Protein AF-A0A6V8KLE4-F1 (afdb_monomer_lite)

Structure (mmCIF, N/CA/C/O backbone):
data_AF-A0A6V8KLE4-F1
#
_entry.id   AF-A0A6V8KLE4-F1
#
loop_
_atom_site.group_PDB
_atom_site.id
_atom_site.type_symbol
_atom_site.label_atom_id
_atom_site.label_alt_id
_atom_site.label_comp_id
_atom_site.label_asym_id
_atom_site.label_entity_id
_atom_site.label_seq_id
_atom_site.pdbx_PDB_ins_code
_atom_site.Cartn_x
_atom_site.Cartn_y
_atom_site.Cartn_z
_atom_site.occupancy
_atom_site.B_iso_or_equiv
_atom_site.auth_seq_id
_atom_site.auth_comp_id
_atom_site.auth_asym_id
_atom_site.auth_atom_id
_atom_site.pdbx_PDB_model_num
ATOM 1 N N . MET A 1 1 ? -24.258 -23.863 0.898 1.00 36.88 1 MET A N 1
ATOM 2 C CA . MET A 1 1 ? -23.552 -23.511 2.147 1.00 36.88 1 MET A CA 1
ATOM 3 C C . MET A 1 1 ? -22.173 -23.004 1.754 1.00 36.88 1 MET A C 1
ATOM 5 O O . MET A 1 1 ? -21.279 -23.810 1.553 1.00 36.88 1 MET A O 1
ATOM 9 N N . GLY A 1 2 ? -22.042 -21.704 1.486 1.00 38.09 2 GLY A N 1
ATOM 10 C CA . GLY A 1 2 ? -20.759 -21.081 1.156 1.00 38.09 2 GLY A CA 1
ATOM 11 C C . GLY A 1 2 ? -20.273 -20.343 2.389 1.00 38.09 2 GLY A C 1
ATOM 12 O O . GLY A 1 2 ? -20.894 -19.362 2.784 1.00 38.09 2 GLY A O 1
ATOM 13 N N . LEU A 1 3 ? -19.233 -20.860 3.035 1.00 36.72 3 LEU A N 1
ATOM 14 C CA . LEU A 1 3 ? -18.546 -20.146 4.102 1.00 36.72 3 LEU A CA 1
ATOM 15 C C . LEU A 1 3 ? -17.850 -18.951 3.445 1.00 36.72 3 LEU A C 1
ATOM 17 O O . LEU A 1 3 ? -16.836 -19.121 2.773 1.00 36.72 3 LEU A O 1
ATOM 21 N N . ALA A 1 4 ? -18.421 -17.754 3.593 1.00 43.28 4 ALA A N 1
ATOM 22 C CA . ALA A 1 4 ? -17.628 -16.542 3.462 1.00 43.28 4 ALA A CA 1
ATOM 23 C C . ALA A 1 4 ? -16.475 -16.664 4.474 1.00 43.28 4 ALA A C 1
ATOM 25 O O . ALA A 1 4 ? -16.738 -17.058 5.618 1.00 43.28 4 ALA A O 1
ATOM 26 N N . PRO A 1 5 ? -15.214 -16.405 4.088 1.00 44.28 5 PRO A N 1
ATOM 27 C CA . PRO A 1 5 ? -14.144 -16.362 5.066 1.00 44.28 5 PRO A CA 1
ATOM 28 C C . PRO A 1 5 ? -14.533 -15.316 6.108 1.00 44.28 5 PRO A C 1
ATOM 30 O O . PRO A 1 5 ? -14.935 -14.204 5.761 1.00 44.28 5 PRO A O 1
ATOM 33 N N . ALA A 1 6 ? -14.491 -15.708 7.379 1.00 41.03 6 ALA A N 1
ATOM 34 C CA . ALA A 1 6 ? -14.649 -14.789 8.486 1.00 41.03 6 ALA A CA 1
ATOM 35 C C . ALA A 1 6 ? -13.535 -13.745 8.360 1.00 41.03 6 ALA A C 1
ATOM 37 O O . ALA A 1 6 ? -12.392 -14.009 8.723 1.00 41.03 6 ALA A O 1
ATOM 38 N N . ALA A 1 7 ? -13.862 -12.590 7.780 1.00 43.88 7 ALA A N 1
ATOM 39 C CA . ALA A 1 7 ? -13.041 -11.405 7.880 1.00 43.88 7 ALA A CA 1
ATOM 40 C C . ALA A 1 7 ? -13.026 -11.045 9.365 1.00 43.88 7 ALA A C 1
ATOM 42 O O . ALA A 1 7 ? -13.962 -10.438 9.885 1.00 43.88 7 ALA A O 1
ATOM 43 N N . THR A 1 8 ? -12.009 -11.512 10.085 1.00 42.72 8 THR A N 1
ATOM 44 C CA . THR A 1 8 ? -11.598 -10.879 11.332 1.00 42.72 8 THR A CA 1
ATOM 45 C C . THR A 1 8 ? -11.310 -9.433 10.973 1.00 42.72 8 THR A C 1
ATOM 47 O O . THR A 1 8 ? -10.328 -9.140 10.297 1.00 42.72 8 THR A O 1
ATOM 50 N N . ALA A 1 9 ? -12.267 -8.575 11.311 1.00 46.19 9 ALA A N 1
ATOM 51 C CA . ALA A 1 9 ? -12.319 -7.176 10.951 1.00 46.19 9 ALA A CA 1
ATOM 52 C C . ALA A 1 9 ? -11.228 -6.391 11.688 1.00 46.19 9 ALA A C 1
ATOM 54 O O . ALA A 1 9 ? -11.517 -5.641 12.613 1.00 46.19 9 ALA A O 1
ATOM 55 N N . ASN A 1 10 ? -9.984 -6.518 11.238 1.00 55.31 10 ASN A N 1
ATOM 56 C CA . ASN A 1 10 ? -9.129 -5.346 11.161 1.00 55.31 10 ASN A CA 1
ATOM 57 C C . ASN A 1 10 ? -9.651 -4.577 9.949 1.00 55.31 10 ASN A C 1
ATOM 59 O O . ASN A 1 10 ? -9.286 -4.844 8.808 1.00 55.31 10 ASN A O 1
ATOM 63 N N . ALA A 1 11 ? -10.651 -3.724 10.168 1.00 65.19 11 ALA A N 1
ATOM 64 C CA . ALA A 1 11 ? -11.200 -2.873 9.122 1.00 65.19 11 ALA A CA 1
ATOM 65 C C . ALA A 1 11 ? -10.200 -1.746 8.837 1.00 65.19 11 ALA A C 1
ATOM 67 O O . ALA A 1 11 ? -10.499 -0.583 9.059 1.00 65.19 11 ALA A O 1
ATOM 68 N N . ALA A 1 12 ? -8.976 -2.083 8.442 1.00 82.50 12 ALA A N 1
ATOM 69 C CA . ALA A 1 12 ? -8.032 -1.104 7.958 1.00 82.50 12 ALA A CA 1
ATOM 70 C C . ALA A 1 12 ? -8.255 -0.931 6.454 1.00 82.50 12 ALA A C 1
ATOM 72 O O . ALA A 1 12 ? -8.294 -1.898 5.689 1.00 82.50 12 ALA A O 1
ATOM 73 N N . THR A 1 13 ? -8.427 0.307 6.014 1.00 89.69 13 THR A N 1
ATOM 74 C CA . THR A 1 13 ? -8.424 0.646 4.592 1.00 89.69 13 THR A CA 1
ATOM 75 C C . THR A 1 13 ? -7.049 1.158 4.195 1.00 89.69 13 THR A C 1
ATOM 77 O O . THR A 1 13 ? -6.303 1.698 5.011 1.00 89.69 13 THR A O 1
ATOM 80 N N . ALA A 1 14 ? -6.678 0.987 2.926 1.00 92.25 14 ALA A N 1
ATOM 81 C CA . ALA A 1 14 ? -5.473 1.608 2.403 1.00 92.25 14 ALA A CA 1
ATOM 82 C C . ALA A 1 14 ? -5.734 2.300 1.080 1.00 92.25 14 ALA A C 1
ATOM 84 O O . ALA A 1 14 ? -6.444 1.808 0.200 1.00 92.25 14 ALA A O 1
ATOM 85 N N . THR A 1 15 ? -5.075 3.436 0.925 1.00 93.94 15 THR A N 1
ATOM 86 C CA . THR A 1 15 ? -4.962 4.119 -0.352 1.00 93.94 15 THR A CA 1
ATOM 87 C C . THR A 1 15 ? -3.508 4.159 -0.776 1.00 93.94 15 THR A C 1
ATOM 89 O O . THR A 1 15 ? -2.612 4.187 0.071 1.00 93.94 15 THR A O 1
ATOM 92 N N . PHE A 1 16 ? -3.258 4.134 -2.081 1.00 93.75 16 PHE A N 1
ATOM 93 C CA . PHE A 1 16 ? -1.912 4.283 -2.613 1.00 93.75 16 PHE A CA 1
ATOM 94 C C . PHE A 1 16 ? -1.871 5.298 -3.744 1.00 93.75 16 PHE A C 1
ATOM 96 O O . PHE A 1 16 ? -2.799 5.398 -4.543 1.00 93.75 16 PHE A O 1
ATOM 103 N N . GLN A 1 17 ? -0.765 6.025 -3.833 1.00 94.25 17 GLN A N 1
ATOM 104 C CA . GLN A 1 17 ? -0.545 7.036 -4.854 1.00 94.25 17 GLN A CA 1
ATOM 105 C C . GLN A 1 17 ? 0.873 6.910 -5.426 1.00 94.25 17 GLN A C 1
ATOM 107 O O . GLN A 1 17 ? 1.850 7.000 -4.668 1.00 94.25 17 GLN A O 1
ATOM 112 N N . PRO A 1 18 ? 1.022 6.727 -6.751 1.00 92.81 18 PRO A N 1
ATOM 113 C CA . PRO A 1 18 ? 2.316 6.830 -7.407 1.00 92.81 18 PRO A CA 1
ATOM 114 C C . PRO A 1 18 ? 2.785 8.291 -7.444 1.00 92.81 18 PRO A C 1
ATOM 116 O O . PRO A 1 18 ? 1.994 9.225 -7.567 1.00 92.81 18 PRO A O 1
ATOM 119 N N . GLY A 1 19 ? 4.093 8.504 -7.366 1.00 91.88 19 GLY A N 1
ATOM 120 C CA . GLY A 1 19 ? 4.686 9.834 -7.435 1.00 91.88 19 GLY A CA 1
ATOM 121 C C . GLY A 1 19 ? 6.170 9.795 -7.771 1.00 91.88 19 GLY A C 1
ATOM 122 O O . GLY A 1 19 ? 6.739 8.744 -8.064 1.00 91.88 19 GLY A O 1
ATOM 123 N N . VAL A 1 20 ? 6.814 10.959 -7.709 1.00 91.62 20 VAL A N 1
ATOM 124 C CA . VAL A 1 20 ? 8.259 11.097 -7.916 1.00 91.62 20 VAL A CA 1
ATOM 125 C C . VAL A 1 20 ? 8.836 11.979 -6.817 1.00 91.62 20 VAL A C 1
ATOM 127 O O . VAL A 1 20 ? 8.334 13.072 -6.564 1.00 91.62 20 VAL A O 1
ATOM 130 N N . ARG A 1 21 ? 9.920 11.530 -6.179 1.00 89.50 21 ARG A N 1
ATOM 131 C CA . ARG A 1 21 ? 10.662 12.306 -5.178 1.00 89.50 21 ARG A CA 1
ATOM 132 C C . ARG A 1 21 ? 12.137 12.324 -5.540 1.00 89.50 21 ARG A C 1
ATOM 134 O O . ARG A 1 21 ? 12.750 11.269 -5.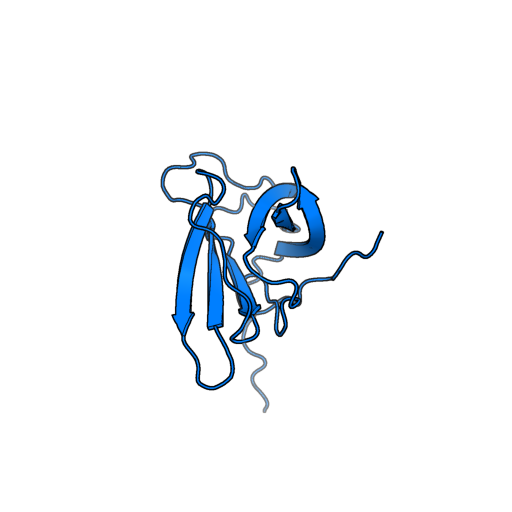638 1.00 89.50 21 ARG A O 1
ATOM 141 N N . ALA A 1 22 ? 12.708 13.516 -5.726 1.00 89.50 22 ALA A N 1
ATOM 142 C CA . ALA A 1 22 ? 14.109 13.681 -6.131 1.00 89.50 22 ALA A CA 1
ATOM 143 C C . ALA A 1 22 ? 14.490 12.786 -7.333 1.00 89.50 22 ALA A C 1
ATOM 145 O O . ALA A 1 22 ? 15.506 12.103 -7.303 1.00 89.50 22 ALA A O 1
ATOM 146 N N . GLN A 1 23 ? 13.634 12.766 -8.366 1.00 88.69 23 GLN A N 1
ATOM 147 C CA . GLN A 1 23 ? 13.777 11.947 -9.585 1.00 88.69 23 GLN A CA 1
ATOM 148 C C . GLN A 1 23 ? 13.667 10.421 -9.383 1.00 88.69 23 GLN A C 1
ATOM 150 O O . GLN A 1 23 ? 13.840 9.668 -10.337 1.00 88.69 23 GLN A O 1
ATOM 155 N N . ILE A 1 24 ? 13.329 9.951 -8.180 1.00 89.69 24 ILE A N 1
ATOM 156 C CA . ILE A 1 24 ? 13.091 8.534 -7.884 1.00 89.69 24 ILE A CA 1
ATOM 157 C C . ILE A 1 24 ? 11.575 8.282 -7.900 1.00 89.69 24 ILE A C 1
ATOM 159 O O . ILE A 1 24 ? 10.852 8.996 -7.195 1.00 89.69 24 ILE A O 1
ATOM 163 N N . PRO A 1 25 ? 11.070 7.298 -8.669 1.00 91.88 25 PRO A N 1
ATOM 164 C CA . PRO A 1 25 ? 9.683 6.859 -8.566 1.00 91.88 25 PRO A CA 1
ATOM 165 C C . PRO A 1 25 ? 9.376 6.403 -7.139 1.00 91.88 25 PRO A C 1
ATOM 167 O O . PRO A 1 25 ? 10.165 5.689 -6.522 1.00 91.88 25 PRO A O 1
ATOM 170 N N . VAL A 1 26 ? 8.239 6.819 -6.597 1.00 92.00 26 VAL A N 1
ATOM 171 C CA . VAL A 1 26 ? 7.801 6.435 -5.255 1.00 92.00 26 VAL A CA 1
ATOM 172 C C . VAL A 1 26 ? 6.354 5.975 -5.273 1.00 92.00 26 VAL A C 1
ATOM 174 O O . VAL A 1 26 ? 5.565 6.400 -6.116 1.00 92.00 26 VAL A O 1
ATOM 177 N N . LEU A 1 27 ? 6.005 5.142 -4.304 1.00 91.88 27 LEU A N 1
ATOM 178 C CA . LEU A 1 27 ? 4.639 4.733 -4.031 1.00 91.88 27 LEU A CA 1
ATOM 179 C C . LEU A 1 27 ? 4.322 5.097 -2.583 1.00 91.88 27 LEU A C 1
ATOM 181 O O . LEU A 1 27 ? 4.964 4.598 -1.659 1.00 91.88 27 LEU A O 1
ATOM 185 N N . THR A 1 28 ? 3.389 6.020 -2.386 1.00 92.31 28 THR A N 1
ATOM 186 C CA . THR A 1 28 ? 2.959 6.436 -1.047 1.00 92.31 28 THR A CA 1
ATOM 187 C C . THR A 1 28 ? 1.687 5.701 -0.693 1.00 92.31 28 THR A C 1
ATOM 189 O O . THR A 1 28 ? 0.744 5.723 -1.474 1.00 92.31 28 THR A O 1
ATOM 192 N N . PHE A 1 29 ? 1.664 5.088 0.481 1.00 92.69 29 PHE A N 1
ATOM 193 C CA . PHE A 1 29 ? 0.498 4.424 1.036 1.00 92.69 29 PHE A CA 1
ATOM 194 C C . PHE A 1 29 ? 0.010 5.175 2.263 1.00 92.69 29 PHE A C 1
ATOM 196 O O . PHE A 1 29 ? 0.818 5.676 3.048 1.00 92.69 29 PHE A O 1
ATOM 203 N N . VAL A 1 30 ? -1.305 5.204 2.438 1.00 93.12 30 VAL A N 1
ATOM 204 C CA . VAL A 1 30 ? -1.970 5.674 3.650 1.00 93.12 30 VAL A CA 1
ATOM 205 C C . VAL A 1 30 ? -2.867 4.547 4.126 1.00 93.12 30 VAL A C 1
ATOM 207 O O . VAL A 1 30 ? -3.820 4.204 3.432 1.00 93.12 30 VAL A O 1
ATOM 210 N N . VAL A 1 31 ? -2.527 3.964 5.272 1.00 92.06 31 VAL A N 1
ATOM 211 C CA . VAL A 1 31 ? -3.311 2.929 5.953 1.00 92.06 31 VAL A CA 1
ATOM 212 C C . VAL A 1 31 ? -4.125 3.611 7.039 1.00 92.06 31 VAL A C 1
ATOM 214 O O . VAL A 1 31 ? -3.552 4.265 7.908 1.00 92.06 31 VAL A O 1
ATOM 217 N N . THR A 1 32 ? -5.440 3.481 6.994 1.00 91.62 32 THR A N 1
ATOM 218 C CA . THR A 1 32 ? -6.371 4.063 7.960 1.00 91.62 32 THR A CA 1
ATOM 219 C C . THR A 1 32 ? -6.982 2.943 8.777 1.00 91.62 32 THR A C 1
ATOM 221 O O . THR A 1 32 ? -7.423 1.951 8.214 1.00 91.62 32 THR A O 1
ATOM 224 N N . ASN A 1 33 ? -6.993 3.086 10.100 1.00 91.56 33 ASN A N 1
ATOM 225 C CA . ASN A 1 33 ? -7.663 2.137 10.980 1.00 91.56 33 ASN A CA 1
ATOM 226 C C . ASN A 1 33 ? -9.121 2.573 11.173 1.00 91.56 33 ASN A C 1
ATOM 228 O O . ASN A 1 33 ? -9.383 3.503 11.937 1.00 91.56 33 ASN A O 1
ATOM 232 N N . ASP A 1 34 ? -10.062 1.899 10.514 1.00 87.50 34 ASP A N 1
ATOM 233 C CA . ASP A 1 34 ? -11.497 2.189 10.622 1.00 87.50 34 ASP A CA 1
ATOM 234 C C . ASP A 1 34 ? -12.178 1.423 11.775 1.00 87.50 34 ASP A C 1
ATOM 236 O O . ASP A 1 34 ? -13.405 1.416 11.896 1.00 87.50 34 ASP A O 1
ATOM 240 N N . THR A 1 35 ? -11.400 0.780 12.651 1.00 86.06 35 THR A N 1
ATOM 241 C CA . THR A 1 35 ? -11.915 0.099 13.846 1.00 86.06 35 THR A CA 1
ATOM 242 C C . THR A 1 35 ? -11.971 1.028 15.064 1.00 86.06 35 THR A C 1
ATOM 244 O O . THR A 1 35 ? -11.436 2.139 15.073 1.00 86.06 35 THR A O 1
ATOM 247 N N . SER A 1 36 ? -12.616 0.557 16.135 1.00 86.56 36 SER A N 1
ATOM 248 C CA . SER A 1 36 ? -12.647 1.227 17.440 1.00 86.56 36 SER A CA 1
ATOM 249 C C . SER A 1 36 ? -11.469 0.869 18.354 1.00 86.56 36 SER A C 1
ATOM 251 O O . SER A 1 36 ? -11.389 1.396 19.464 1.00 86.56 36 SER A O 1
ATOM 253 N N . GLU A 1 37 ? -10.565 -0.014 17.923 1.00 87.25 37 GLU A N 1
ATOM 254 C CA . GLU A 1 37 ? -9.419 -0.484 18.707 1.00 87.25 37 GLU A CA 1
ATOM 255 C C . GLU A 1 37 ? -8.091 -0.066 18.057 1.00 87.25 37 GLU A C 1
ATOM 257 O O . GLU A 1 37 ? -8.032 0.142 16.850 1.00 87.25 37 GLU A O 1
ATOM 262 N N . PRO A 1 38 ? -7.010 0.138 18.827 1.00 87.25 38 PRO A N 1
ATOM 263 C CA . PRO A 1 38 ? -5.697 0.415 18.253 1.00 87.25 38 PRO A CA 1
ATOM 264 C C . PRO A 1 38 ? -5.178 -0.772 17.431 1.00 87.25 38 PRO A C 1
ATOM 266 O O . PRO A 1 38 ? -5.149 -1.901 17.915 1.00 87.25 38 PRO A O 1
ATOM 269 N N . ASP A 1 39 ? -4.695 -0.488 16.223 1.00 87.06 39 ASP A N 1
ATOM 270 C CA . ASP A 1 39 ? -4.161 -1.493 15.308 1.00 87.06 39 ASP A CA 1
ATOM 271 C C . ASP A 1 39 ? -2.630 -1.560 15.390 1.00 87.06 39 ASP A C 1
ATOM 273 O O . ASP A 1 39 ? -1.915 -0.574 15.163 1.00 87.06 39 ASP A O 1
ATOM 277 N N . TYR A 1 40 ? -2.137 -2.745 15.744 1.00 85.88 40 TYR A N 1
ATOM 278 C CA . TYR A 1 40 ? -0.719 -3.055 15.907 1.00 85.88 40 TYR A CA 1
ATOM 279 C C . TYR A 1 40 ? -0.157 -3.955 14.804 1.00 85.88 40 TYR A C 1
ATOM 281 O O . TYR A 1 40 ? 1.073 -4.058 14.721 1.00 85.88 40 TYR A O 1
ATOM 289 N N . ASP A 1 41 ? -1.019 -4.597 14.011 1.00 83.94 41 ASP A N 1
ATOM 290 C CA . ASP A 1 41 ? -0.667 -5.731 13.143 1.00 83.94 41 ASP A CA 1
ATOM 291 C C . ASP A 1 41 ? -1.071 -5.529 11.678 1.00 83.94 41 ASP A C 1
ATOM 293 O O . ASP A 1 41 ? -0.976 -6.464 10.887 1.00 83.94 41 ASP A O 1
ATOM 297 N N . TRP A 1 42 ? -1.475 -4.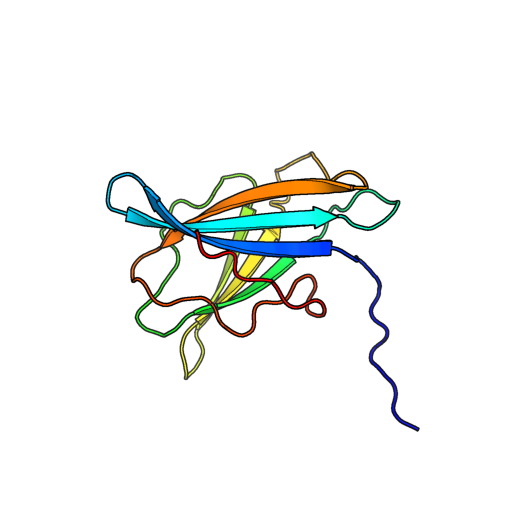314 11.295 1.00 87.81 42 TRP A N 1
ATOM 298 C CA . TRP A 1 42 ? -1.778 -4.002 9.903 1.00 87.81 42 TRP A CA 1
ATOM 299 C C . TRP A 1 42 ? -0.704 -4.516 8.941 1.00 87.81 42 TRP A C 1
ATOM 301 O O . TRP A 1 42 ? 0.517 -4.371 9.145 1.00 87.81 42 TRP A O 1
ATOM 311 N N . ARG A 1 43 ? -1.180 -5.055 7.822 1.00 90.75 43 ARG A N 1
ATOM 312 C CA . ARG A 1 43 ? -0.346 -5.401 6.677 1.00 90.75 43 ARG A CA 1
ATOM 313 C C . ARG A 1 43 ? -0.999 -4.981 5.372 1.00 90.75 43 ARG A C 1
ATOM 315 O O . ARG A 1 43 ? -2.203 -5.101 5.188 1.00 90.75 43 ARG A O 1
ATOM 322 N N . VAL A 1 44 ? -0.172 -4.524 4.446 1.00 92.00 44 VAL A N 1
ATOM 323 C CA . VAL A 1 44 ? -0.541 -4.217 3.068 1.00 92.00 44 VAL A CA 1
ATOM 324 C C . VAL A 1 44 ? 0.200 -5.189 2.165 1.00 92.00 44 VAL A C 1
ATOM 326 O O . VAL A 1 44 ? 1.426 -5.262 2.185 1.00 92.00 44 VAL A O 1
ATOM 329 N N . GLU A 1 45 ? -0.543 -5.936 1.371 1.00 92.38 45 GLU A N 1
ATOM 330 C CA . GLU A 1 45 ? -0.050 -6.959 0.459 1.00 92.38 45 GLU A CA 1
ATOM 331 C C . GLU A 1 45 ? -0.358 -6.517 -0.967 1.00 92.38 45 GLU A C 1
ATOM 333 O O . GLU A 1 45 ? -1.472 -6.089 -1.238 1.00 92.38 45 GLU A O 1
ATOM 338 N N . PHE A 1 46 ? 0.608 -6.565 -1.880 1.00 93.25 46 PHE A N 1
ATOM 339 C CA . PHE A 1 46 ? 0.387 -6.195 -3.279 1.00 93.25 46 PHE A CA 1
ATOM 340 C C . PHE A 1 46 ? 1.394 -6.856 -4.209 1.00 93.25 46 PHE A C 1
ATOM 34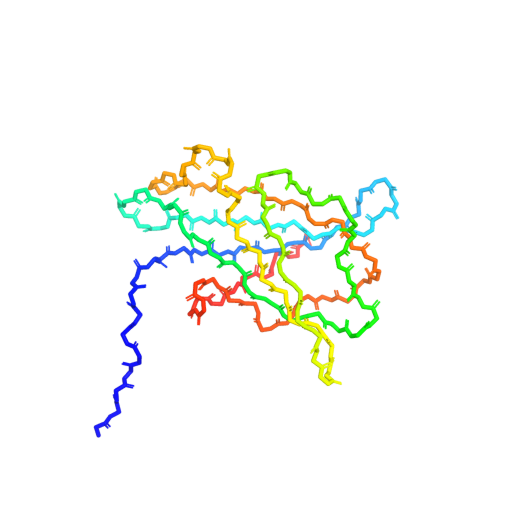2 O O . PHE A 1 46 ? 2.525 -7.153 -3.830 1.00 93.25 46 PHE A O 1
ATOM 349 N N . ASP A 1 47 ? 1.006 -7.022 -5.466 1.00 92.56 47 ASP A N 1
ATOM 350 C CA . ASP A 1 47 ? 1.842 -7.597 -6.507 1.00 92.56 47 ASP A CA 1
ATOM 351 C C . ASP A 1 47 ? 2.406 -6.503 -7.419 1.00 92.56 47 ASP A C 1
ATOM 353 O O . ASP A 1 47 ? 1.673 -5.676 -7.967 1.00 92.56 47 ASP A O 1
ATOM 357 N N . LEU A 1 48 ? 3.723 -6.505 -7.604 1.00 91.50 48 LEU A N 1
ATOM 358 C CA . LEU A 1 48 ? 4.429 -5.662 -8.562 1.00 91.50 48 LEU A CA 1
ATOM 359 C C . LEU A 1 48 ? 4.799 -6.465 -9.813 1.00 91.50 48 LEU A C 1
ATOM 361 O O . LEU A 1 48 ? 5.154 -7.644 -9.701 1.00 91.50 48 LEU A O 1
ATOM 365 N N . PRO A 1 49 ? 4.800 -5.835 -11.001 1.00 91.81 49 PRO A N 1
ATOM 366 C CA . PRO A 1 49 ? 5.326 -6.466 -12.206 1.00 91.81 49 PRO A CA 1
ATOM 367 C C . PRO A 1 49 ? 6.834 -6.731 -12.075 1.00 91.81 49 PRO A C 1
ATOM 369 O O . PRO A 1 49 ? 7.526 -6.071 -11.302 1.00 91.81 49 PRO A O 1
ATOM 372 N N . ALA A 1 50 ? 7.359 -7.684 -12.848 1.00 86.75 50 ALA A N 1
ATOM 373 C CA . ALA A 1 50 ? 8.744 -8.157 -12.730 1.00 86.75 50 ALA A CA 1
ATOM 374 C C . ALA A 1 50 ? 9.815 -7.049 -12.853 1.00 86.75 50 ALA A C 1
ATOM 376 O O . ALA A 1 50 ? 10.835 -7.105 -12.156 1.00 86.75 50 ALA A O 1
ATOM 377 N N . ASP A 1 51 ? 9.549 -6.035 -13.684 1.00 88.50 51 ASP A N 1
ATOM 378 C CA . ASP A 1 51 ? 10.422 -4.876 -13.927 1.00 88.50 51 ASP A CA 1
ATOM 379 C C . ASP A 1 51 ? 10.336 -3.790 -12.843 1.00 88.50 51 ASP A C 1
ATOM 381 O O . ASP A 1 51 ? 11.053 -2.789 -12.909 1.00 88.50 51 ASP A O 1
ATOM 385 N N . THR A 1 52 ? 9.480 -3.979 -11.835 1.00 90.06 52 THR A N 1
ATOM 386 C 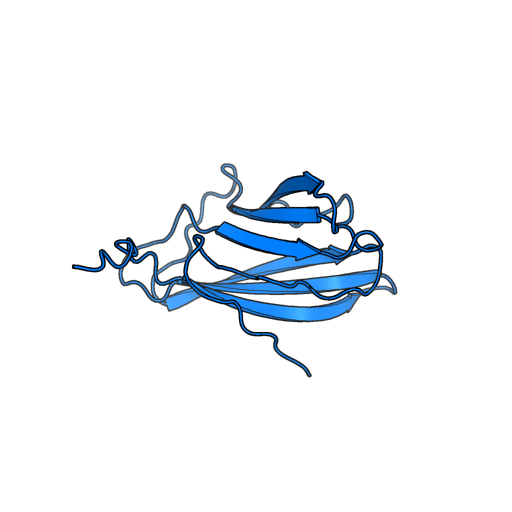CA . THR A 1 52 ? 9.315 -3.048 -10.721 1.00 90.06 52 THR A CA 1
ATOM 387 C C . THR A 1 52 ? 9.679 -3.708 -9.395 1.00 90.06 52 THR A C 1
ATOM 389 O O . THR A 1 52 ? 9.242 -4.814 -9.081 1.00 90.06 52 THR A O 1
ATOM 392 N N . TRP A 1 53 ? 10.461 -3.019 -8.564 1.00 88.25 53 TRP A N 1
ATOM 393 C CA . TRP A 1 53 ? 10.790 -3.502 -7.223 1.00 88.25 53 TRP A CA 1
ATOM 394 C C . TRP A 1 53 ? 10.987 -2.368 -6.212 1.00 88.25 53 TRP A C 1
ATOM 396 O O . TRP A 1 53 ? 11.397 -1.267 -6.594 1.00 88.25 53 TRP A O 1
ATOM 406 N N . PRO A 1 54 ? 10.726 -2.615 -4.916 1.00 86.94 54 PRO A N 1
ATOM 407 C CA . PRO A 1 54 ? 11.008 -1.636 -3.876 1.00 86.94 54 PRO A CA 1
ATOM 408 C C . PRO A 1 54 ? 12.520 -1.411 -3.739 1.00 86.94 54 PRO A C 1
ATOM 410 O O . PRO A 1 54 ? 13.337 -2.331 -3.827 1.00 86.94 54 PRO A O 1
ATOM 413 N N . GLY A 1 55 ? 12.901 -0.156 -3.538 1.00 83.06 55 GLY A N 1
ATOM 414 C CA . GLY A 1 55 ? 14.266 0.263 -3.264 1.00 83.06 55 GLY A CA 1
ATOM 415 C C . GLY A 1 55 ? 14.718 -0.116 -1.847 1.00 83.06 55 GLY A C 1
ATOM 416 O O . GLY A 1 55 ? 13.898 -0.427 -0.988 1.00 83.06 55 GLY A O 1
ATOM 417 N N . PRO A 1 56 ? 16.031 -0.048 -1.567 1.00 73.38 56 PRO A N 1
ATOM 418 C CA . PRO A 1 56 ? 16.614 -0.559 -0.322 1.00 73.38 56 PRO A CA 1
ATOM 419 C C . PRO A 1 56 ? 16.356 0.315 0.920 1.00 73.38 56 PRO A C 1
ATOM 421 O O . PRO A 1 56 ? 16.814 -0.033 2.002 1.00 73.38 56 PRO A O 1
ATOM 424 N N . TRP A 1 57 ? 15.644 1.439 0.783 1.00 68.25 57 TRP A N 1
ATOM 425 C CA . TRP A 1 57 ? 15.463 2.437 1.845 1.00 68.25 57 TRP A CA 1
ATOM 426 C C . TRP A 1 57 ? 13.979 2.696 2.160 1.00 68.25 57 TRP A C 1
ATOM 428 O O . TRP A 1 57 ? 13.498 3.812 1.945 1.00 68.25 57 TRP A O 1
ATOM 438 N N . PRO A 1 58 ? 13.203 1.696 2.608 1.00 72.88 58 PRO A N 1
ATOM 439 C CA . PRO A 1 58 ? 11.848 1.967 3.067 1.00 72.88 58 PRO A CA 1
ATOM 440 C C . PRO A 1 58 ? 11.854 2.757 4.382 1.00 72.88 58 PRO A C 1
ATOM 442 O O . PRO A 1 58 ? 12.869 2.812 5.081 1.00 72.88 58 PRO A O 1
ATOM 445 N N . SER A 1 59 ? 10.716 3.366 4.731 1.00 75.25 59 SER A N 1
ATOM 446 C CA . SER A 1 59 ? 10.549 4.036 6.026 1.00 75.25 59 SER A CA 1
ATOM 447 C C . SER A 1 59 ? 10.960 3.101 7.181 1.00 75.25 59 SER A C 1
ATOM 449 O O . SER A 1 59 ? 10.552 1.942 7.189 1.00 75.25 59 SER A O 1
ATOM 451 N N . PRO A 1 60 ? 11.703 3.571 8.203 1.00 79.19 60 PRO A N 1
ATOM 452 C CA . PRO A 1 60 ? 12.189 2.714 9.297 1.00 79.19 60 PRO A CA 1
ATOM 453 C C . PRO A 1 60 ? 11.064 2.110 10.157 1.00 79.19 60 PRO A C 1
ATOM 455 O O . PRO A 1 60 ? 11.289 1.185 10.933 1.00 79.19 60 PRO A O 1
ATOM 458 N N . GLN A 1 61 ? 9.854 2.650 10.023 1.00 81.94 61 GLN A N 1
ATOM 459 C CA . GLN A 1 61 ? 8.642 2.235 10.723 1.00 81.94 61 GLN A CA 1
ATOM 460 C C . GLN A 1 61 ? 7.919 1.069 10.037 1.00 81.94 61 GLN A C 1
ATOM 462 O O . GLN A 1 61 ? 6.965 0.537 10.600 1.00 81.94 61 GLN A O 1
ATOM 467 N N . VAL A 1 62 ? 8.362 0.655 8.843 1.00 84.44 62 VAL A N 1
ATOM 468 C CA . VAL A 1 62 ? 7.766 -0.462 8.105 1.00 84.44 62 VAL A CA 1
ATOM 469 C C . VAL A 1 62 ? 8.771 -1.580 7.871 1.00 84.44 62 VAL A C 1
ATOM 471 O O . VAL A 1 62 ? 9.976 -1.364 7.739 1.00 84.44 62 VAL A O 1
ATOM 474 N N . ARG A 1 63 ? 8.262 -2.804 7.808 1.00 84.94 63 ARG A N 1
ATOM 475 C CA . ARG A 1 63 ? 8.985 -3.990 7.356 1.00 84.94 63 ARG A CA 1
ATOM 476 C C . ARG A 1 63 ? 8.456 -4.383 5.991 1.00 84.94 63 ARG A C 1
ATOM 478 O O . ARG A 1 63 ? 7.263 -4.271 5.741 1.00 84.94 63 ARG A O 1
ATOM 485 N N . ILE A 1 64 ? 9.355 -4.834 5.123 1.00 86.25 64 ILE A N 1
ATOM 486 C CA . ILE A 1 64 ? 9.011 -5.289 3.777 1.00 86.25 64 ILE A CA 1
ATOM 487 C C . ILE A 1 64 ? 9.499 -6.717 3.617 1.00 86.25 64 ILE A C 1
ATOM 489 O O . ILE A 1 64 ? 10.696 -6.983 3.741 1.00 86.25 64 ILE A O 1
ATOM 493 N N . ALA A 1 65 ? 8.571 -7.614 3.316 1.00 84.88 65 ALA A N 1
ATOM 494 C CA . ALA A 1 65 ? 8.852 -8.952 2.831 1.00 84.88 65 ALA A CA 1
ATOM 495 C C . ALA A 1 65 ? 8.567 -9.004 1.326 1.00 84.88 65 ALA A C 1
ATOM 497 O O . ALA A 1 65 ? 7.602 -8.414 0.842 1.00 84.88 65 ALA A O 1
ATOM 498 N N . ILE A 1 66 ? 9.436 -9.686 0.582 1.00 86.00 66 ILE A N 1
ATOM 499 C CA . ILE A 1 66 ? 9.348 -9.808 -0.875 1.00 86.00 66 ILE A CA 1
ATOM 500 C C . ILE A 1 66 ? 9.382 -11.288 -1.216 1.00 86.00 66 ILE A C 1
ATOM 502 O O . ILE A 1 66 ? 10.345 -11.980 -0.883 1.00 86.00 66 ILE A O 1
ATOM 506 N N . VAL A 1 67 ? 8.359 -11.752 -1.922 1.00 86.06 67 VAL A N 1
ATOM 507 C CA . VAL A 1 67 ? 8.281 -13.101 -2.473 1.00 86.06 67 VAL A CA 1
ATOM 508 C C . VAL A 1 67 ? 8.251 -12.978 -3.991 1.00 86.06 67 VAL A C 1
ATOM 510 O O . VAL A 1 67 ? 7.334 -12.397 -4.562 1.00 86.06 67 VAL A O 1
ATOM 513 N N . ASN A 1 68 ? 9.271 -13.501 -4.669 1.00 85.38 68 ASN A N 1
ATOM 514 C CA . ASN A 1 68 ? 9.278 -13.519 -6.131 1.00 85.38 68 ASN A CA 1
ATOM 515 C C . ASN A 1 68 ? 8.252 -14.543 -6.633 1.00 85.38 68 ASN A C 1
ATOM 517 O O . ASN A 1 68 ? 8.213 -15.673 -6.146 1.00 85.38 68 ASN A O 1
ATOM 521 N N . THR A 1 69 ? 7.451 -14.157 -7.621 1.00 77.94 69 THR A N 1
ATOM 522 C CA . THR A 1 69 ? 6.441 -15.013 -8.255 1.00 77.94 69 THR A CA 1
ATOM 523 C C . THR A 1 69 ? 6.754 -15.166 -9.745 1.00 77.94 69 THR A C 1
ATOM 525 O O . THR A 1 69 ? 7.617 -14.480 -10.288 1.00 77.94 69 THR A O 1
ATOM 528 N N . ALA A 1 70 ? 6.067 -16.077 -10.439 1.00 75.56 70 ALA A N 1
ATOM 529 C CA . ALA A 1 70 ? 6.286 -16.286 -11.874 1.00 75.56 70 ALA A CA 1
ATOM 530 C C . ALA A 1 70 ? 5.910 -15.058 -12.731 1.00 75.56 70 ALA A C 1
ATOM 532 O O . ALA A 1 70 ? 6.438 -14.885 -13.825 1.00 75.56 70 ALA A O 1
ATOM 533 N N . THR A 1 71 ? 5.001 -14.213 -12.240 1.00 76.25 71 THR A N 1
ATOM 534 C CA . THR A 1 71 ? 4.457 -13.045 -12.951 1.00 76.25 71 THR A CA 1
ATOM 535 C C . THR A 1 71 ? 5.022 -11.716 -12.450 1.00 76.25 71 THR A C 1
ATOM 537 O O . THR A 1 71 ? 4.698 -10.665 -13.003 1.00 76.25 71 THR A O 1
ATOM 540 N N . GLY A 1 72 ? 5.862 -11.736 -11.414 1.00 86.94 72 GLY A N 1
ATOM 541 C CA . GLY A 1 72 ? 6.367 -10.527 -10.786 1.00 86.94 72 GLY A CA 1
ATOM 542 C C . GLY A 1 72 ? 6.839 -10.773 -9.363 1.00 86.94 72 GLY A C 1
ATOM 543 O O . GLY A 1 72 ? 7.652 -11.662 -9.101 1.00 86.94 72 GLY A O 1
ATOM 544 N N . ARG A 1 73 ? 6.385 -9.931 -8.438 1.00 90.06 73 ARG A N 1
ATOM 545 C CA . ARG A 1 73 ? 6.808 -9.972 -7.038 1.00 90.06 73 ARG A CA 1
ATOM 546 C C . ARG A 1 73 ? 5.633 -9.650 -6.141 1.00 90.06 73 ARG A C 1
ATOM 548 O O . ARG A 1 73 ? 5.039 -8.590 -6.287 1.00 90.06 73 ARG A O 1
ATOM 555 N N . HIS A 1 74 ? 5.371 -10.522 -5.187 1.00 92.00 74 HIS A N 1
ATOM 556 C CA . HIS A 1 74 ? 4.446 -10.254 -4.107 1.00 92.00 74 HIS A CA 1
ATOM 557 C C . HIS A 1 74 ? 5.185 -9.523 -2.986 1.00 92.00 74 HIS A C 1
ATOM 559 O O . HIS A 1 74 ? 6.243 -9.967 -2.527 1.00 92.00 74 HIS A O 1
ATOM 565 N N . ILE A 1 75 ? 4.656 -8.382 -2.573 1.00 92.31 75 ILE A N 1
ATOM 566 C CA . ILE A 1 75 ? 5.221 -7.515 -1.548 1.00 92.31 75 ILE A CA 1
ATOM 567 C C . ILE A 1 75 ? 4.255 -7.480 -0.378 1.00 92.31 75 ILE A C 1
ATOM 569 O O . ILE A 1 75 ? 3.092 -7.130 -0.545 1.00 92.31 75 ILE A O 1
ATOM 573 N N . THR A 1 76 ? 4.763 -7.767 0.812 1.00 91.81 76 THR A N 1
ATOM 574 C CA . THR A 1 76 ? 4.039 -7.555 2.063 1.00 91.81 76 THR A CA 1
ATOM 575 C C . THR A 1 76 ? 4.743 -6.454 2.832 1.00 91.81 76 THR A C 1
ATOM 577 O O . THR A 1 76 ? 5.931 -6.562 3.144 1.00 91.81 76 THR A O 1
ATOM 580 N N . VAL A 1 77 ? 4.015 -5.391 3.142 1.00 91.75 77 VAL A N 1
ATOM 581 C CA . VAL A 1 77 ? 4.466 -4.295 3.990 1.00 91.75 77 VAL A CA 1
ATOM 582 C C . VAL A 1 77 ? 3.681 -4.348 5.280 1.00 91.75 77 VAL A C 1
ATOM 584 O O . VAL A 1 77 ? 2.458 -4.328 5.257 1.00 91.75 77 VAL A O 1
ATOM 587 N N . SER A 1 78 ? 4.368 -4.389 6.406 1.00 89.88 78 SER A N 1
ATOM 588 C CA . SER A 1 78 ? 3.722 -4.397 7.714 1.00 89.88 78 SER A CA 1
ATOM 589 C C . SER A 1 78 ? 4.420 -3.451 8.668 1.00 89.88 78 SER A C 1
ATOM 591 O O . SER A 1 78 ? 5.518 -2.943 8.397 1.00 89.88 78 SER A O 1
ATO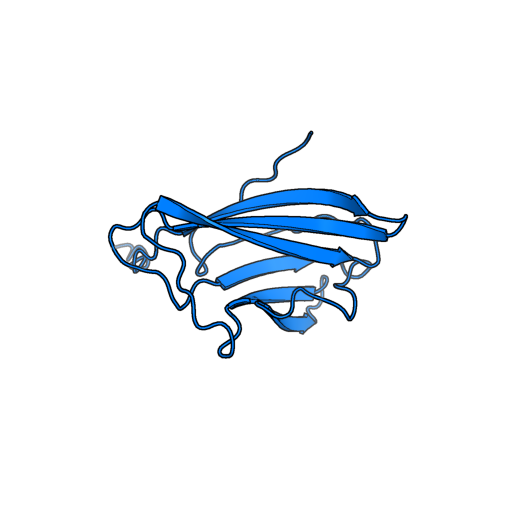M 593 N N . ARG A 1 79 ? 3.786 -3.213 9.813 1.00 85.62 79 ARG A N 1
ATOM 594 C CA . ARG A 1 79 ? 4.388 -2.427 10.883 1.00 85.62 79 ARG A CA 1
ATOM 595 C C . ARG A 1 79 ? 5.719 -3.035 11.321 1.00 85.62 79 ARG A C 1
ATOM 597 O O . ARG A 1 79 ? 5.844 -4.239 11.559 1.00 85.62 79 ARG A O 1
ATOM 604 N N . ALA A 1 80 ? 6.744 -2.203 11.473 1.00 84.88 80 ALA A N 1
ATOM 605 C CA . ALA A 1 80 ? 7.974 -2.662 12.091 1.00 84.88 80 ALA A CA 1
ATOM 606 C C . ALA A 1 80 ? 7.745 -2.913 13.582 1.00 84.88 80 ALA A C 1
ATOM 608 O O . ALA A 1 80 ? 7.288 -2.035 14.301 1.00 84.88 80 ALA A O 1
ATOM 609 N N . SER A 1 81 ? 8.154 -4.081 14.080 1.00 77.12 81 SER A N 1
ATOM 610 C CA . SER A 1 81 ? 8.093 -4.393 15.520 1.00 77.12 81 SER A CA 1
ATOM 611 C C . SER A 1 81 ? 8.875 -3.418 16.415 1.00 77.12 81 SER A C 1
ATOM 613 O O . SER A 1 81 ? 8.659 -3.395 17.620 1.00 77.12 81 SER A O 1
ATOM 615 N N . SER A 1 82 ? 9.782 -2.620 15.841 1.00 74.88 82 SER A N 1
ATOM 616 C CA . SER A 1 82 ? 10.506 -1.545 16.530 1.00 74.88 82 SER A CA 1
ATOM 617 C C . SER A 1 82 ? 9.716 -0.243 16.658 1.00 74.88 82 SER A C 1
ATOM 619 O O . SER A 1 82 ? 10.092 0.607 17.459 1.00 74.88 82 SER A O 1
ATOM 621 N N . ASP A 1 83 ? 8.662 -0.048 15.867 1.00 79.44 83 ASP A N 1
ATOM 622 C CA . ASP A 1 83 ? 7.776 1.100 16.015 1.00 79.44 83 ASP A CA 1
ATOM 623 C C . ASP A 1 83 ? 6.911 0.865 17.272 1.00 79.44 83 ASP A C 1
ATOM 625 O O . ASP A 1 83 ? 6.339 -0.211 17.410 1.00 79.44 83 ASP A O 1
ATOM 629 N N . PRO A 1 84 ? 6.793 1.785 18.239 1.00 78.69 84 PRO A N 1
ATOM 630 C CA . PRO A 1 84 ? 5.975 1.561 19.439 1.00 78.69 84 PRO A CA 1
ATOM 631 C C . PRO A 1 84 ? 4.526 2.056 19.286 1.00 78.69 84 PRO A C 1
ATOM 633 O O . PRO A 1 84 ? 3.704 1.816 20.168 1.00 78.69 84 PRO A O 1
ATOM 636 N N . TYR A 1 85 ? 4.201 2.750 18.190 1.00 85.38 85 TYR A N 1
ATOM 637 C CA . TYR A 1 85 ? 2.930 3.456 18.034 1.00 85.38 85 TYR A CA 1
ATOM 638 C C . TYR A 1 85 ? 1.924 2.673 17.170 1.00 85.38 85 TYR A C 1
ATOM 640 O O . TYR A 1 85 ? 2.171 2.481 15.981 1.00 85.38 85 TYR A O 1
ATOM 648 N N . PRO A 1 86 ? 0.774 2.242 17.722 1.00 87.06 86 PRO A N 1
ATOM 649 C CA . PRO A 1 86 ? -0.301 1.693 16.903 1.00 87.06 86 PRO A CA 1
ATOM 650 C C . PRO A 1 86 ? -0.965 2.782 16.061 1.00 87.06 86 PRO A C 1
ATOM 652 O O . PRO A 1 86 ? -0.933 3.970 16.412 1.00 87.06 86 PRO A O 1
ATOM 655 N N . ILE A 1 87 ? -1.675 2.364 15.014 1.00 87.81 87 ILE A N 1
ATOM 656 C CA . ILE A 1 87 ? -2.645 3.236 14.356 1.00 87.81 87 ILE A CA 1
ATOM 657 C C . ILE A 1 87 ? -3.857 3.327 15.281 1.00 87.81 87 ILE A C 1
ATOM 659 O O . ILE A 1 87 ? -4.582 2.356 15.492 1.00 87.81 87 ILE A O 1
ATOM 663 N N . ARG A 1 88 ? -4.056 4.493 15.896 1.00 91.31 88 ARG A N 1
ATOM 664 C CA . ARG A 1 88 ? -5.220 4.737 16.760 1.00 91.31 88 ARG A CA 1
ATOM 665 C C . ARG A 1 88 ? -6.529 4.603 15.960 1.00 91.31 88 ARG A C 1
ATOM 667 O O . ARG A 1 88 ? -6.498 4.817 14.751 1.00 91.31 88 ARG A O 1
ATOM 674 N N . PRO A 1 89 ? -7.665 4.337 16.626 1.00 90.19 89 PRO A N 1
ATOM 675 C CA . PRO A 1 89 ? -8.984 4.360 15.993 1.00 90.19 89 PRO A CA 1
ATOM 676 C C . PRO A 1 89 ? -9.210 5.634 15.169 1.00 90.19 89 PRO A C 1
ATOM 678 O O . PRO A 1 89 ? -9.010 6.740 15.680 1.00 90.19 89 PRO A O 1
ATOM 681 N N . GLY A 1 90 ? -9.579 5.483 13.897 1.00 88.81 90 GLY A N 1
ATOM 682 C CA . GLY A 1 90 ? -9.795 6.572 12.937 1.00 88.81 90 GLY A CA 1
ATOM 683 C C . GLY A 1 90 ? -8.533 7.327 12.498 1.00 88.81 90 GLY A C 1
ATOM 684 O O . GLY A 1 90 ? -8.624 8.276 11.719 1.00 88.81 90 GLY A O 1
ATOM 685 N N . ALA A 1 91 ? -7.351 6.958 12.998 1.00 91.94 91 ALA A N 1
ATOM 686 C CA . ALA A 1 91 ? -6.093 7.563 12.585 1.00 91.94 91 ALA A CA 1
ATOM 687 C C . ALA A 1 91 ? -5.536 6.873 11.338 1.00 91.94 91 ALA A C 1
ATOM 689 O O . ALA A 1 91 ? -5.956 5.783 10.952 1.00 91.94 91 ALA A O 1
ATOM 690 N N . SER A 1 92 ? -4.562 7.526 10.706 1.00 91.31 92 SER A N 1
ATOM 691 C CA . SER A 1 92 ? -3.884 6.997 9.527 1.00 91.31 92 SER A CA 1
ATOM 692 C C . SER A 1 92 ? -2.375 6.966 9.717 1.00 91.31 92 SER A C 1
ATOM 694 O O . SER A 1 92 ? -1.791 7.862 10.328 1.00 91.31 92 SER A O 1
ATOM 696 N N . PHE A 1 93 ? -1.747 5.944 9.155 1.00 90.94 93 PHE A N 1
ATOM 697 C CA . PHE A 1 93 ? -0.310 5.800 9.045 1.00 90.94 93 PHE A CA 1
ATOM 698 C C . PHE A 1 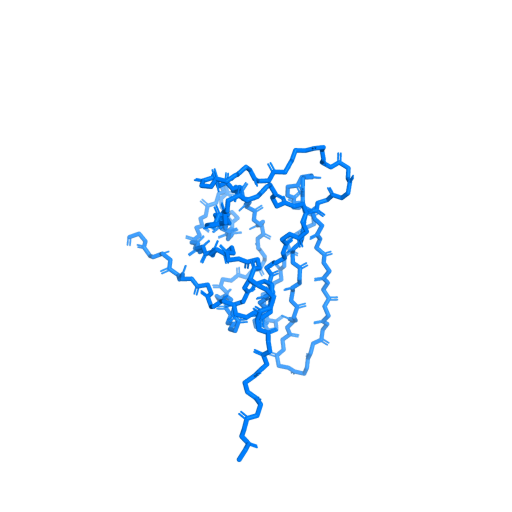93 ? 0.094 5.902 7.580 1.00 90.94 93 PHE A C 1
ATOM 700 O O . PHE A 1 93 ? -0.406 5.171 6.727 1.00 90.94 93 PHE A O 1
ATOM 707 N N . GLN A 1 94 ? 1.011 6.816 7.287 1.00 91.81 94 GLN A N 1
ATOM 708 C CA . GLN A 1 94 ? 1.508 7.035 5.939 1.00 91.81 94 GLN A CA 1
ATOM 709 C C . GLN A 1 94 ? 2.947 6.545 5.824 1.00 91.81 94 GLN A C 1
ATOM 711 O O . GLN A 1 94 ? 3.800 6.890 6.643 1.00 91.81 94 GLN A O 1
ATOM 716 N N . PHE A 1 95 ? 3.240 5.810 4.757 1.00 90.62 95 PHE A N 1
ATOM 717 C CA . PHE A 1 95 ? 4.605 5.437 4.410 1.00 90.62 95 PHE A CA 1
ATOM 718 C C . PHE A 1 95 ? 4.860 5.599 2.917 1.00 90.62 95 PHE A C 1
ATOM 720 O O . PHE A 1 95 ? 3.951 5.529 2.094 1.00 90.62 95 PHE A O 1
ATOM 727 N N . THR A 1 96 ? 6.124 5.810 2.562 1.00 90.69 96 THR A N 1
ATOM 728 C CA . THR A 1 96 ? 6.541 5.954 1.169 1.00 90.69 96 THR A CA 1
ATOM 729 C C . THR A 1 96 ? 7.589 4.906 0.851 1.00 90.69 96 THR A C 1
ATOM 731 O O . THR A 1 96 ? 8.597 4.775 1.545 1.00 90.69 96 THR A O 1
ATOM 734 N N . LEU A 1 97 ? 7.350 4.174 -0.229 1.00 89.94 97 LEU A N 1
ATOM 735 C CA . LEU A 1 97 ? 8.279 3.205 -0.776 1.00 89.94 97 LEU A CA 1
ATOM 736 C C . LEU A 1 97 ? 9.014 3.829 -1.959 1.00 89.94 97 LEU A C 1
ATOM 738 O O . LEU A 1 97 ? 8.363 4.214 -2.933 1.00 89.94 97 LEU A O 1
ATOM 742 N N . PRO A 1 98 ? 10.352 3.938 -1.922 1.00 91.38 98 PRO A N 1
ATOM 743 C CA . PRO A 1 98 ? 11.102 4.185 -3.140 1.00 91.38 98 PRO A CA 1
ATOM 744 C C . PRO A 1 98 ? 10.944 2.979 -4.058 1.00 91.38 98 PRO A C 1
ATOM 746 O O . PRO A 1 98 ? 11.036 1.840 -3.609 1.00 91.38 98 PRO A O 1
ATOM 749 N N . MET A 1 99 ? 10.738 3.223 -5.342 1.00 91.62 99 MET A N 1
ATOM 750 C CA . MET A 1 99 ? 10.551 2.193 -6.351 1.00 91.62 99 MET A CA 1
ATOM 751 C C . MET A 1 99 ? 11.674 2.283 -7.379 1.00 91.62 99 MET A C 1
ATOM 753 O O . MET A 1 99 ? 12.175 3.360 -7.711 1.00 91.62 99 MET A O 1
ATOM 757 N N . ARG A 1 100 ? 12.066 1.131 -7.908 1.00 90.19 100 ARG A N 1
ATOM 758 C CA . ARG A 1 100 ? 12.808 1.029 -9.160 1.00 90.19 100 ARG A CA 1
ATOM 759 C C . ARG A 1 100 ? 11.843 0.482 -10.199 1.00 90.19 100 ARG A C 1
ATOM 761 O O . ARG A 1 100 ? 11.297 -0.590 -9.981 1.00 90.19 100 ARG A O 1
ATOM 768 N N . GLY A 1 101 ? 11.615 1.238 -11.270 1.00 89.12 101 GLY A N 1
ATOM 769 C CA . GLY A 1 101 ? 10.522 0.995 -12.216 1.00 89.12 101 GLY A CA 1
ATOM 770 C C . GLY A 1 101 ? 9.281 1.843 -11.911 1.00 89.12 101 GLY A C 1
ATOM 771 O O . GLY A 1 101 ? 9.189 2.485 -10.865 1.00 89.12 101 GLY A O 1
ATOM 772 N N . THR A 1 102 ? 8.345 1.878 -12.859 1.00 87.88 102 THR A N 1
ATOM 773 C CA . THR A 1 102 ? 7.109 2.688 -12.803 1.00 87.88 102 THR A CA 1
ATOM 774 C C . THR A 1 102 ? 5.835 1.845 -12.819 1.00 87.88 102 THR A C 1
ATOM 776 O O . THR A 1 102 ? 4.736 2.394 -12.850 1.00 87.88 102 THR A O 1
ATOM 779 N N . GLY A 1 103 ? 5.963 0.515 -12.808 1.00 89.69 103 GLY A N 1
ATOM 780 C CA . GLY A 1 103 ? 4.813 -0.382 -12.766 1.00 89.69 103 GLY A CA 1
ATOM 781 C C . GLY A 1 103 ? 4.007 -0.200 -11.481 1.00 89.69 103 GLY A C 1
ATOM 782 O O . GLY A 1 103 ? 4.574 -0.092 -10.394 1.00 89.69 103 GLY A O 1
ATOM 783 N N . LEU A 1 104 ? 2.687 -0.156 -11.625 1.00 89.94 104 LEU A N 1
ATOM 784 C CA . LEU A 1 104 ? 1.759 0.043 -10.518 1.00 89.94 104 LEU A CA 1
ATOM 785 C C . LEU A 1 104 ? 1.506 -1.273 -9.769 1.00 89.94 104 LEU A C 1
ATOM 787 O O . LEU A 1 104 ? 1.591 -2.343 -10.379 1.00 89.94 104 LEU A O 1
ATOM 791 N N . PRO A 1 105 ? 1.195 -1.208 -8.463 1.00 91.19 105 PRO A N 1
ATOM 792 C CA . PRO A 1 105 ? 0.775 -2.380 -7.716 1.00 91.19 105 PRO A CA 1
ATOM 793 C C . PRO A 1 105 ? -0.563 -2.898 -8.250 1.00 91.19 105 PRO A C 1
ATOM 795 O O . PRO A 1 105 ? -1.465 -2.140 -8.608 1.00 91.19 105 PRO A O 1
ATOM 798 N N . THR A 1 106 ? -0.693 -4.213 -8.261 1.00 91.31 106 THR A N 1
ATOM 799 C CA . THR A 1 106 ? -1.929 -4.938 -8.551 1.00 91.31 106 THR A CA 1
ATOM 800 C C . THR A 1 106 ? -2.282 -5.805 -7.353 1.00 91.31 106 THR A C 1
ATOM 802 O O . THR A 1 106 ? -1.436 -6.018 -6.487 1.00 91.31 106 THR A O 1
ATOM 805 N N . ASN A 1 107 ? -3.533 -6.272 -7.278 1.00 91.56 107 ASN A N 1
ATOM 806 C CA . ASN A 1 107 ? -3.983 -7.164 -6.205 1.00 91.56 107 ASN A CA 1
ATOM 807 C C . ASN A 1 107 ? -3.644 -6.628 -4.794 1.00 91.56 107 ASN A C 1
ATOM 809 O O . ASN A 1 107 ? -3.217 -7.368 -3.915 1.00 91.56 107 ASN A O 1
ATOM 813 N N . CYS A 1 108 ? -3.771 -5.308 -4.613 1.00 91.50 108 CYS A N 1
ATOM 814 C CA . CYS A 1 108 ? -3.443 -4.668 -3.348 1.00 91.50 108 CYS A CA 1
ATOM 815 C C . CYS A 1 108 ? -4.550 -4.933 -2.330 1.00 91.50 108 CYS A C 1
ATOM 817 O O . CYS A 1 108 ? -5.707 -4.587 -2.584 1.00 91.50 108 CYS A O 1
ATOM 819 N N . LEU A 1 109 ? -4.185 -5.514 -1.193 1.00 92.38 109 LEU A N 1
ATOM 820 C CA . LEU A 1 109 ? -5.069 -5.897 -0.104 1.00 92.38 109 LEU A CA 1
ATOM 821 C C . LEU A 1 109 ? -4.502 -5.409 1.233 1.00 92.38 109 LEU A C 1
ATOM 823 O O . LEU A 1 109 ? -3.299 -5.482 1.469 1.00 92.38 109 LEU A O 1
ATOM 827 N N . VAL A 1 110 ? -5.375 -4.970 2.130 1.00 90.25 110 VAL A N 1
ATOM 828 C CA . VAL A 1 110 ? -5.076 -4.752 3.546 1.00 90.25 110 VAL A CA 1
ATOM 829 C C . VAL A 1 110 ? -5.582 -5.946 4.330 1.00 90.25 110 VAL A C 1
ATOM 831 O O . VAL A 1 110 ? -6.692 -6.432 4.084 1.00 90.25 110 VAL A O 1
ATOM 834 N N . ASP A 1 111 ? -4.730 -6.461 5.211 1.00 87.81 111 ASP A N 1
ATOM 835 C CA . ASP A 1 111 ? -4.991 -7.634 6.047 1.00 87.81 111 ASP A CA 1
ATOM 836 C C . ASP A 1 111 ? -5.525 -8.836 5.244 1.00 87.81 111 ASP A C 1
ATOM 838 O O . ASP A 1 111 ? -6.319 -9.646 5.720 1.00 87.81 111 ASP A O 1
ATOM 842 N N . GLY A 1 112 ? -5.093 -8.943 3.981 1.00 85.94 112 GLY A N 1
ATOM 843 C CA . GLY A 1 112 ? -5.495 -9.973 3.023 1.00 85.94 112 GLY A CA 1
ATOM 844 C C . GLY A 1 112 ? -6.963 -9.936 2.578 1.00 85.94 112 GLY A C 1
ATOM 845 O O . GLY A 1 112 ? -7.404 -10.879 1.922 1.00 85.94 112 GLY A O 1
ATOM 846 N N . THR A 1 113 ? -7.738 -8.905 2.930 1.00 84.62 113 THR A N 1
ATOM 847 C CA . THR A 1 113 ? -9.199 -8.905 2.721 1.00 84.62 113 THR A CA 1
ATOM 848 C C . THR A 1 113 ? -9.757 -7.635 2.089 1.00 84.62 113 THR A C 1
ATOM 850 O O . THR A 1 113 ? -10.684 -7.729 1.283 1.00 84.62 113 THR A O 1
ATOM 853 N N . VAL A 1 114 ? -9.214 -6.458 2.408 1.00 88.38 114 VAL A N 1
ATOM 854 C CA . VAL A 1 114 ? -9.772 -5.175 1.952 1.00 88.38 114 VAL A CA 1
ATOM 855 C C . VAL A 1 114 ? -8.973 -4.644 0.762 1.00 88.38 114 VAL A C 1
ATOM 857 O O . VAL A 1 114 ? -7.778 -4.416 0.910 1.00 88.38 114 VAL A O 1
ATOM 860 N N . PRO A 1 115 ? -9.575 -4.409 -0.418 1.00 90.31 115 PRO A N 1
ATOM 861 C CA . PRO A 1 115 ? -8.836 -3.898 -1.567 1.00 90.31 115 PRO A CA 1
ATOM 862 C C . PRO A 1 115 ? -8.348 -2.464 -1.338 1.00 90.31 115 PRO A C 1
ATOM 864 O O . PRO A 1 115 ? -9.100 -1.602 -0.880 1.00 90.31 115 PRO A O 1
ATOM 867 N N . CYS A 1 116 ? -7.097 -2.188 -1.708 1.00 91.56 116 CYS A N 1
ATOM 868 C CA . CYS A 1 116 ? -6.569 -0.829 -1.667 1.00 91.56 116 CYS A CA 1
ATOM 869 C C . CYS A 1 116 ? -7.155 0.022 -2.797 1.00 91.56 116 CYS A C 1
ATOM 871 O O . CYS A 1 116 ? -7.365 -0.455 -3.914 1.00 91.56 116 CYS A O 1
ATOM 873 N N . THR A 1 117 ? -7.314 1.319 -2.544 1.00 92.94 117 THR A N 1
ATOM 874 C CA . THR A 1 117 ? -7.764 2.274 -3.564 1.00 92.94 117 THR A CA 1
ATOM 875 C C . THR A 1 117 ? -6.589 3.072 -4.123 1.00 92.94 117 THR A C 1
ATOM 877 O O . THR A 1 117 ? -5.841 3.699 -3.373 1.00 92.94 117 THR A O 1
ATOM 880 N N . GLN A 1 118 ? -6.430 3.086 -5.447 1.00 91.06 118 GLN A N 1
ATOM 881 C CA . GLN A 1 118 ? -5.477 3.984 -6.095 1.00 91.06 118 GLN A CA 1
ATOM 882 C C . GLN A 1 118 ? -6.022 5.413 -6.086 1.00 91.06 118 GLN A C 1
ATOM 884 O O . GLN A 1 118 ? -7.108 5.666 -6.604 1.00 91.06 118 GLN A O 1
ATOM 889 N N . ILE A 1 119 ? -5.235 6.351 -5.571 1.00 88.81 119 ILE A N 1
ATOM 890 C CA . ILE A 1 119 ? -5.473 7.782 -5.730 1.00 88.81 119 ILE A CA 1
ATOM 891 C C . ILE A 1 119 ? -4.600 8.260 -6.887 1.00 88.81 119 ILE A C 1
ATOM 893 O O . ILE A 1 119 ? -3.375 8.128 -6.864 1.00 88.81 119 ILE A O 1
ATOM 897 N N . THR A 1 120 ? -5.240 8.790 -7.922 1.00 73.88 120 THR A N 1
ATOM 898 C CA . THR A 1 120 ? -4.578 9.573 -8.970 1.00 73.88 120 THR A CA 1
ATOM 899 C C . THR A 1 120 ? -4.701 11.059 -8.646 1.00 73.88 120 THR A C 1
ATOM 901 O O . THR A 1 120 ? -5.796 11.476 -8.265 1.00 73.88 120 THR A O 1
ATOM 904 N N . PRO A 1 121 ? -3.612 11.839 -8.774 1.00 57.62 121 PRO A N 1
ATOM 905 C CA . PRO A 1 121 ? -3.672 13.294 -8.676 1.00 57.62 121 PRO A CA 1
ATOM 906 C C . PRO A 1 121 ? -4.511 13.920 -9.796 1.00 57.62 121 PRO A C 1
ATOM 908 O O . PRO A 1 121 ? -4.658 13.278 -10.865 1.00 57.62 121 PRO A O 1
#

pLDDT: mean 83.66, std 13.77, range [36.72, 94.25]

Organism: NCBI:txid1076126

Secondary structure (DSSP, 8-state):
-----------EEEEEEEEEETTEEEEEEEEEE-SSS-BS--EEEEEEETT-EE-S---TTEEEEEEEETTEEEEEEEE-TT----B-TT-EEEEEEEEES-PPPEEEEETTTEEPEEPP-

InterPro domains:
  IPR008965 CBM2/CBM3, carbohydrate-binding domain superfamily [SSF49384] (26-115)
  IPR012291 CBM2, carbohydrate-binding domain superfamily [G3DSA:2.60.40.290] (7-118)

Foldseek 3Di:
DDDDPPPPPQVKAKEWEWDADPNFIKIKMKIWRQDQAFADWKKKKWFWAAQKDFDPDWDPQKDWDWDADPGHIIIMITGDPPDPGTQHHGRIDMIMTGMRDDTDTDPIDMVNHHHYHYDYD

Sequence (121 aa):
MGLAPAATANAATATFQPGVRAQIPVLTFVVTNDTSEPDYDWRVEFDLPADTWPGPWPSPQVRIAIVNTATGRHITVSRASSDPYPIRPGASFQFTLPMRGTGLPTNCLVDGTVPCTQITP

Radius of gyration: 14.5 Å; chains: 1; bounding box: 40×37×33 Å